Protein AF-A0A2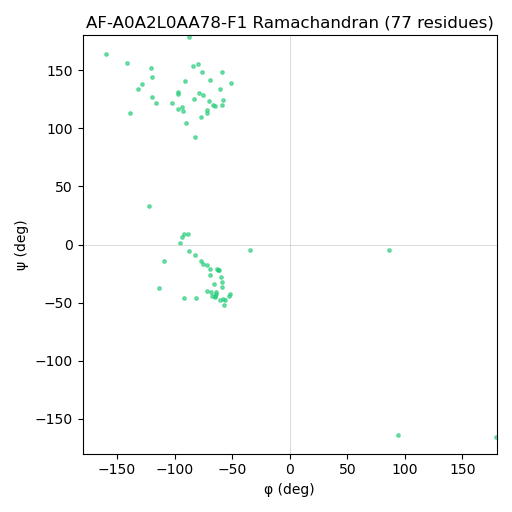L0AA78-F1 (afdb_monomer)

Foldseek 3Di:
DDDDDQQFWKWKWFFDPVDPPPDGDTDTDDIGGNLVVLLVLVPDDPVRQQRMWMQTPPPGIDHSVRSVVQCPDPPRPND

Nearest PDB structures (foldseek):
  1yi5-assembly1_G  TM=3.759E-01  e=3.252E+00  Naja siamensis
  4gwm-assembly1_B  TM=4.599E-01  e=6.636E+00  Homo sapiens

Mean predicted aligned error: 5.41 Å

Secondary structure (DSSP, 8-state):
-----TT-EEEEEEEETTS-TT--EEEEEEEEEHHHHHHHHHHS-HHHHTTEEEEETTTEEE-HHHHHHHHTSTT-TT-

Sequence (79 aa):
METINWNAVSQLHERDDAGSDMFVEFKTLMNGTLGELIAYVMTLPTDQKARLVIDASGVGSLNIHDITNLAKRPDFPNA

Structure (mmCIF, N/CA/C/O backbone):
data_AF-A0A2L0AA78-F1
#
_entry.id   AF-A0A2L0AA78-F1
#
loop_
_atom_site.group_PDB
_atom_site.id
_atom_site.type_symbol
_atom_site.label_atom_id
_atom_site.label_alt_id
_atom_site.label_comp_id
_atom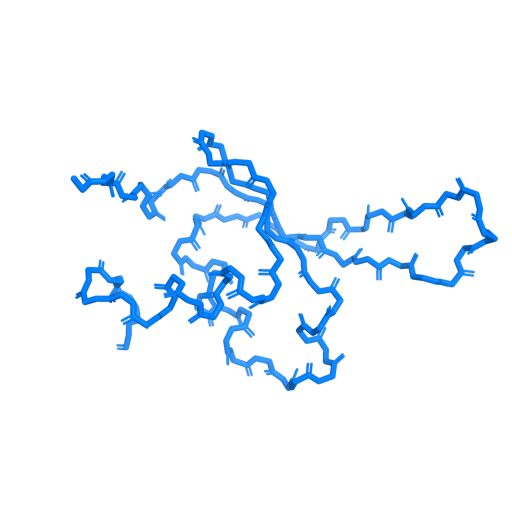_site.label_asym_id
_atom_site.label_entity_id
_atom_site.label_seq_id
_atom_site.pdbx_PDB_ins_code
_atom_site.Cartn_x
_atom_site.Cartn_y
_atom_site.Cartn_z
_atom_site.occupancy
_atom_site.B_iso_or_equiv
_atom_site.auth_seq_id
_atom_site.auth_comp_id
_atom_site.auth_asym_id
_atom_site.auth_atom_id
_atom_site.pdbx_PDB_model_num
ATOM 1 N N . MET A 1 1 ? -3.435 -6.963 19.726 1.00 48.47 1 MET A N 1
ATOM 2 C CA . MET A 1 1 ? -3.605 -6.810 18.269 1.00 48.47 1 MET A CA 1
ATOM 3 C C . MET A 1 1 ? -3.122 -5.416 17.942 1.00 48.47 1 MET A C 1
ATOM 5 O O . MET A 1 1 ? -3.659 -4.481 18.519 1.00 48.47 1 MET A O 1
ATOM 9 N N . GLU A 1 2 ? -2.062 -5.276 17.151 1.00 65.62 2 GLU A N 1
ATOM 10 C CA . GLU A 1 2 ? -1.605 -3.953 16.717 1.00 65.62 2 GLU A CA 1
ATOM 11 C C . GLU A 1 2 ? -2.662 -3.334 15.799 1.00 65.62 2 GLU A C 1
ATOM 13 O O . GLU A 1 2 ? -3.051 -3.921 14.779 1.00 65.62 2 GLU A O 1
ATOM 18 N N . THR A 1 3 ? -3.175 -2.177 16.212 1.00 81.50 3 THR A N 1
ATOM 19 C CA . THR A 1 3 ? -4.089 -1.367 15.413 1.00 81.50 3 THR A CA 1
ATOM 20 C C . THR A 1 3 ? -3.285 -0.747 14.280 1.00 81.50 3 THR A C 1
ATOM 22 O O . THR A 1 3 ? -2.404 0.075 14.526 1.00 81.50 3 THR A O 1
ATOM 25 N N . ILE A 1 4 ? -3.572 -1.146 13.042 1.00 89.38 4 ILE A N 1
ATOM 26 C CA . ILE A 1 4 ? -2.937 -0.552 11.866 1.00 89.38 4 ILE A CA 1
ATOM 27 C C . ILE A 1 4 ? -3.553 0.825 11.634 1.00 89.38 4 ILE A C 1
ATOM 29 O O . ILE A 1 4 ? -4.773 0.971 11.561 1.00 89.38 4 ILE A O 1
ATOM 33 N N . ASN A 1 5 ? -2.708 1.846 11.503 1.00 93.62 5 ASN A N 1
ATOM 34 C CA . ASN A 1 5 ? -3.157 3.161 11.072 1.00 93.62 5 ASN A CA 1
ATOM 35 C C . ASN A 1 5 ? -3.263 3.191 9.542 1.00 93.62 5 ASN A C 1
ATOM 37 O O . ASN A 1 5 ? -2.296 3.502 8.850 1.00 93.62 5 ASN A O 1
ATOM 41 N N . TRP A 1 6 ? -4.448 2.900 9.007 1.00 94.75 6 TRP A N 1
ATOM 42 C CA . TRP A 1 6 ? -4.701 2.941 7.561 1.00 94.75 6 TRP A CA 1
ATOM 43 C C . TRP A 1 6 ? -4.512 4.327 6.938 1.00 94.75 6 TRP A C 1
ATOM 45 O O . TRP A 1 6 ? -4.247 4.418 5.745 1.00 94.75 6 TRP A O 1
ATOM 55 N N . ASN A 1 7 ? -4.589 5.388 7.745 1.00 95.50 7 ASN A N 1
ATOM 56 C CA . ASN A 1 7 ? -4.381 6.771 7.321 1.00 95.50 7 ASN A CA 1
ATOM 57 C C . ASN A 1 7 ? -2.921 7.230 7.482 1.00 95.50 7 ASN A C 1
ATOM 59 O O . ASN A 1 7 ? -2.636 8.421 7.365 1.00 95.50 7 ASN A O 1
ATOM 63 N N . ALA A 1 8 ? -1.989 6.320 7.790 1.00 95.38 8 ALA A N 1
ATOM 64 C CA . ALA A 1 8 ? -0.576 6.657 7.908 1.00 95.38 8 ALA A CA 1
ATOM 65 C C . ALA A 1 8 ? -0.032 7.200 6.582 1.00 95.38 8 ALA A C 1
ATOM 67 O O . ALA A 1 8 ? -0.250 6.604 5.523 1.00 95.38 8 ALA A O 1
ATOM 68 N N . VAL A 1 9 ? 0.709 8.310 6.658 1.00 96.44 9 VAL A N 1
ATOM 69 C CA . VAL A 1 9 ? 1.438 8.869 5.513 1.00 96.44 9 VAL A CA 1
ATOM 70 C C . VAL A 1 9 ? 2.394 7.807 4.990 1.00 96.44 9 VAL A C 1
ATOM 72 O O . VAL A 1 9 ? 3.195 7.263 5.752 1.00 96.44 9 VAL A O 1
ATOM 75 N N . SER A 1 10 ? 2.263 7.501 3.705 1.00 97.00 10 SER A N 1
ATOM 76 C CA . SER A 1 10 ? 2.960 6.398 3.062 1.00 97.00 10 SER A CA 1
ATOM 77 C C . SER A 1 10 ? 3.418 6.771 1.653 1.00 97.00 10 SER A C 1
ATOM 79 O O . SER A 1 10 ? 2.853 7.657 1.001 1.00 97.00 10 SER A O 1
ATOM 81 N N . GLN A 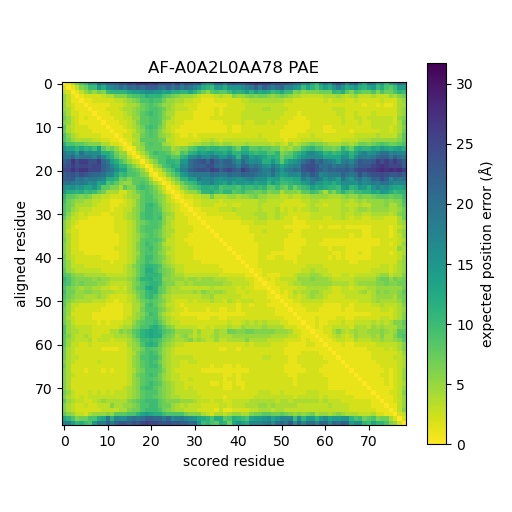1 11 ? 4.439 6.072 1.172 1.00 97.12 11 GLN A N 1
ATOM 82 C CA . GLN A 1 11 ? 5.012 6.234 -0.159 1.00 97.12 11 GLN A CA 1
ATOM 83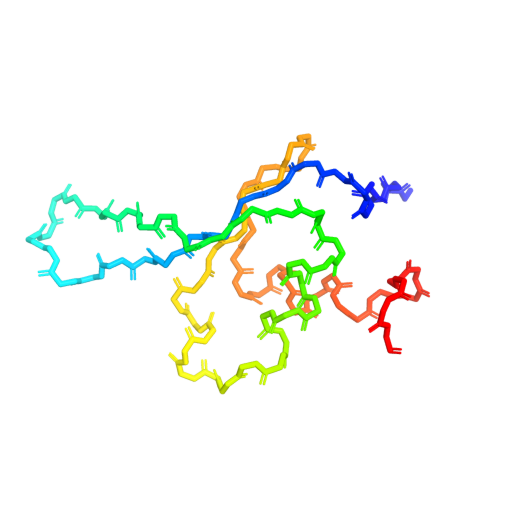 C C . GLN A 1 11 ? 5.088 4.874 -0.851 1.00 97.12 11 GLN A C 1
ATOM 85 O O . GLN A 1 11 ? 5.433 3.871 -0.234 1.00 97.12 11 GLN A O 1
ATOM 90 N N . LEU A 1 12 ? 4.745 4.831 -2.136 1.00 96.19 12 LEU A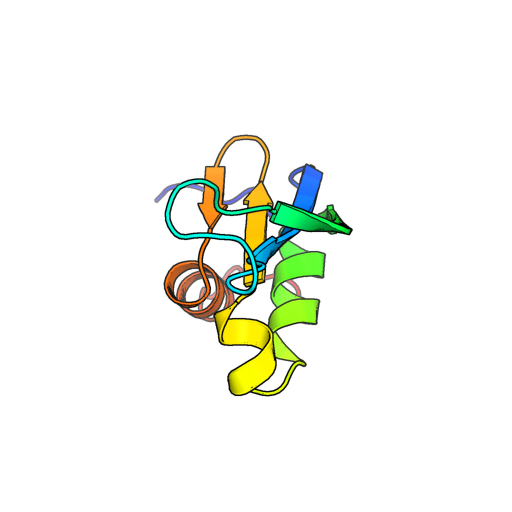 N 1
ATOM 91 C CA . LEU A 1 12 ? 4.899 3.652 -2.977 1.00 96.19 12 LEU A CA 1
ATOM 92 C C . LEU A 1 12 ? 6.196 3.774 -3.765 1.00 96.19 12 LEU A C 1
ATOM 94 O O . LEU A 1 12 ? 6.407 4.765 -4.469 1.00 96.19 12 LEU A O 1
ATOM 98 N N . HIS A 1 13 ? 7.010 2.733 -3.711 1.00 94.31 13 HIS A N 1
ATOM 99 C CA . HIS A 1 13 ? 8.244 2.615 -4.461 1.00 94.31 13 HIS A CA 1
ATOM 100 C C . HIS A 1 13 ? 8.191 1.399 -5.384 1.00 94.31 13 HIS A C 1
ATOM 102 O O . HIS A 1 13 ? 7.651 0.355 -5.019 1.00 94.31 13 HIS A O 1
ATOM 108 N N . GLU A 1 14 ? 8.786 1.521 -6.565 1.00 90.50 14 GLU A N 1
ATOM 109 C CA . GLU A 1 14 ? 9.169 0.373 -7.384 1.00 90.50 14 GLU A CA 1
ATOM 110 C C . GLU A 1 14 ? 10.643 0.070 -7.138 1.00 90.50 14 GLU A C 1
ATOM 112 O O . GLU A 1 14 ? 11.486 0.970 -7.167 1.00 90.50 14 GLU A O 1
ATOM 117 N N . ARG A 1 15 ? 10.935 -1.204 -6.880 1.00 83.69 15 ARG A N 1
ATOM 118 C CA . ARG A 1 15 ? 12.290 -1.735 -6.920 1.00 83.69 15 ARG A CA 1
ATOM 119 C C . ARG A 1 15 ? 12.730 -1.817 -8.369 1.00 83.69 15 ARG A C 1
ATOM 121 O O . ARG A 1 15 ? 12.153 -2.584 -9.142 1.00 83.69 15 ARG A O 1
ATOM 128 N N . ASP A 1 16 ? 13.748 -1.043 -8.708 1.00 71.38 16 ASP A N 1
ATOM 129 C CA . ASP A 1 16 ? 14.430 -1.182 -9.979 1.00 71.38 16 ASP A CA 1
ATOM 130 C C . ASP A 1 16 ? 15.585 -2.177 -9.818 1.00 71.38 16 ASP A C 1
ATOM 132 O O . ASP A 1 16 ? 16.611 -1.877 -9.207 1.00 71.38 16 ASP A O 1
ATOM 136 N N . ASP A 1 17 ? 15.392 -3.389 -10.339 1.00 65.19 17 ASP A N 1
ATOM 137 C CA . ASP A 1 17 ? 16.431 -4.421 -10.378 1.00 65.19 17 ASP A CA 1
ATOM 138 C C . ASP A 1 17 ? 17.296 -4.306 -11.666 1.00 65.19 17 ASP A C 1
ATOM 140 O O . ASP A 1 17 ? 18.085 -5.203 -11.956 1.00 65.19 17 ASP A O 1
ATOM 144 N N . ALA A 1 18 ? 17.160 -3.236 -12.471 1.00 59.81 18 ALA A N 1
ATOM 145 C CA . ALA A 1 18 ? 17.984 -3.005 -13.668 1.00 59.81 18 ALA A CA 1
ATOM 146 C C . ALA A 1 18 ? 19.357 -2.360 -13.370 1.00 59.81 18 ALA A C 1
ATOM 148 O O . ALA A 1 18 ? 20.202 -2.266 -14.266 1.00 59.81 18 ALA A O 1
ATOM 149 N N . GLY A 1 19 ? 19.591 -1.915 -12.130 1.00 54.94 19 GLY A N 1
ATOM 150 C CA . GLY A 1 19 ? 20.873 -1.384 -11.663 1.00 54.94 19 GLY A CA 1
ATOM 151 C C . GLY A 1 19 ? 21.906 -2.483 -11.389 1.00 54.94 19 GLY A C 1
ATOM 152 O O . GLY A 1 19 ? 21.563 -3.591 -10.990 1.00 54.94 19 GLY A O 1
ATOM 153 N N . SER A 1 20 ? 23.194 -2.183 -11.596 1.00 55.72 20 SER A N 1
ATOM 154 C CA . SER A 1 20 ? 24.304 -3.093 -11.266 1.00 55.72 20 SER A CA 1
ATOM 155 C C . SER A 1 20 ? 24.201 -3.599 -9.820 1.00 55.72 20 SER A C 1
ATOM 157 O O . SER A 1 20 ? 23.944 -2.769 -8.949 1.00 55.72 20 SER A O 1
ATOM 159 N N . ASP A 1 21 ? 24.484 -4.895 -9.599 1.00 55.31 21 ASP A N 1
ATOM 160 C CA . ASP A 1 21 ? 24.379 -5.760 -8.389 1.00 55.31 21 ASP A CA 1
ATOM 161 C C . ASP A 1 21 ? 24.643 -5.162 -6.982 1.00 55.31 21 ASP A C 1
ATOM 163 O O . ASP A 1 21 ? 24.498 -5.851 -5.973 1.00 55.31 21 ASP A O 1
ATOM 167 N N . MET A 1 22 ? 25.053 -3.903 -6.870 1.00 60.12 22 MET A N 1
ATOM 168 C CA . MET A 1 22 ? 25.476 -3.249 -5.638 1.00 60.12 22 MET A CA 1
ATOM 169 C C . MET A 1 22 ? 24.491 -2.184 -5.110 1.00 60.12 22 MET A C 1
ATOM 171 O O . MET A 1 22 ? 24.603 -1.820 -3.941 1.00 60.12 22 MET A O 1
ATOM 175 N N . PHE A 1 23 ? 23.513 -1.714 -5.903 1.00 53.88 23 PHE A N 1
ATOM 176 C CA . PHE A 1 23 ? 22.530 -0.707 -5.462 1.00 53.88 23 PHE A CA 1
ATOM 177 C C . PHE A 1 23 ? 21.116 -1.026 -5.962 1.00 53.88 23 PHE A C 1
ATOM 179 O O . PHE A 1 23 ? 20.842 -0.949 -7.155 1.00 53.88 23 PHE A O 1
ATOM 186 N N . VAL A 1 24 ? 20.205 -1.352 -5.039 1.00 60.28 24 VAL A N 1
ATOM 187 C CA . VAL A 1 24 ? 18.764 -1.367 -5.330 1.00 60.28 24 VAL A CA 1
ATOM 188 C C . VAL A 1 24 ? 18.297 0.083 -5.345 1.00 60.28 24 VAL A C 1
ATOM 190 O O . VAL A 1 24 ? 18.265 0.732 -4.296 1.00 60.28 24 VAL A O 1
ATOM 193 N N . GLU A 1 25 ? 17.959 0.604 -6.521 1.00 67.19 25 GLU A N 1
ATOM 194 C CA . GLU A 1 25 ? 17.338 1.920 -6.629 1.00 67.19 25 GLU A CA 1
ATOM 195 C C . GLU A 1 25 ? 15.829 1.786 -6.397 1.00 67.19 25 GLU A C 1
ATOM 197 O O . GLU A 1 25 ? 15.134 0.996 -7.038 1.00 67.19 25 GLU A O 1
ATOM 202 N N . PHE A 1 26 ? 15.313 2.558 -5.439 1.00 75.75 26 PHE A N 1
ATOM 203 C CA . PHE A 1 26 ? 13.879 2.690 -5.217 1.00 75.75 26 PHE A CA 1
ATOM 204 C C . PHE A 1 26 ? 13.385 3.940 -5.923 1.00 75.75 26 PHE A C 1
ATOM 206 O O . PHE A 1 26 ? 13.743 5.063 -5.560 1.00 75.75 26 PHE A O 1
ATOM 213 N N . LYS A 1 27 ? 12.507 3.755 -6.905 1.00 85.56 27 LYS A N 1
ATOM 214 C CA . LYS A 1 27 ? 11.818 4.868 -7.546 1.00 85.56 27 LYS A CA 1
ATOM 215 C C . LYS A 1 27 ? 10.495 5.115 -6.841 1.00 85.56 27 LYS A C 1
ATOM 217 O O . LYS A 1 27 ? 9.595 4.284 -6.913 1.00 85.56 27 LYS A O 1
ATOM 222 N N . THR A 1 28 ? 10.346 6.273 -6.200 1.00 90.38 28 THR A N 1
ATOM 223 C CA . THR A 1 28 ? 9.048 6.700 -5.660 1.00 90.38 28 THR A CA 1
ATOM 224 C C . THR A 1 28 ? 8.064 6.934 -6.804 1.00 90.38 28 THR A C 1
ATOM 226 O O . THR A 1 28 ? 8.298 7.776 -7.672 1.00 90.38 28 THR A O 1
ATOM 229 N N . LEU A 1 29 ? 6.964 6.185 -6.803 1.00 92.25 29 LEU A N 1
ATOM 230 C CA . LEU A 1 29 ? 5.901 6.271 -7.799 1.00 92.25 29 LEU A CA 1
ATOM 231 C C . LEU A 1 29 ? 4.800 7.244 -7.372 1.00 92.25 29 LEU A C 1
ATOM 233 O O . LEU A 1 29 ? 4.348 8.056 -8.175 1.00 92.25 29 LEU A O 1
ATOM 237 N N . MET A 1 30 ? 4.356 7.158 -6.116 1.00 93.94 30 MET A N 1
ATOM 238 C CA . MET A 1 30 ? 3.264 7.977 -5.585 1.00 93.94 30 MET A CA 1
ATOM 239 C C . MET A 1 30 ? 3.289 8.042 -4.055 1.00 93.94 30 MET A C 1
ATOM 241 O O . MET A 1 30 ? 3.920 7.216 -3.401 1.00 93.94 30 MET A O 1
ATOM 245 N N . ASN A 1 31 ? 2.565 9.009 -3.494 1.00 95.56 31 ASN A N 1
ATOM 246 C CA . ASN A 1 31 ? 2.359 9.173 -2.054 1.00 95.56 31 ASN A CA 1
ATOM 247 C C . ASN A 1 31 ? 0.861 9.093 -1.745 1.00 95.56 31 ASN A C 1
ATOM 249 O O . ASN A 1 31 ? 0.044 9.466 -2.587 1.00 95.56 31 ASN A O 1
ATOM 253 N N . GLY A 1 32 ? 0.508 8.656 -0.541 1.00 95.56 32 GLY A N 1
ATOM 254 C CA . GLY A 1 32 ? -0.881 8.563 -0.100 1.00 95.56 32 GLY A CA 1
ATOM 255 C C . GLY A 1 32 ? -0.992 8.009 1.313 1.00 95.56 32 GLY A C 1
ATOM 256 O O . GLY A 1 32 ? -0.002 7.931 2.044 1.00 95.56 32 GLY A O 1
ATOM 257 N N . THR A 1 33 ? -2.196 7.615 1.705 1.00 96.81 33 THR A N 1
ATOM 258 C CA . THR A 1 33 ? -2.389 6.831 2.926 1.00 96.81 33 THR A CA 1
ATOM 259 C C . THR A 1 33 ? -2.056 5.358 2.694 1.00 96.81 33 THR A C 1
ATOM 261 O O . THR A 1 33 ? -2.159 4.849 1.576 1.00 96.81 33 THR A O 1
ATOM 264 N N . LEU A 1 34 ? -1.694 4.640 3.759 1.00 96.19 34 LEU A N 1
ATOM 265 C CA . LEU A 1 34 ? -1.436 3.200 3.696 1.00 96.19 34 LEU A CA 1
ATOM 266 C C . LEU A 1 34 ? -2.606 2.433 3.051 1.00 96.19 34 LEU A C 1
ATOM 268 O O . LEU A 1 34 ? -2.391 1.577 2.194 1.00 96.19 34 LEU A O 1
ATOM 272 N N . GLY A 1 35 ? -3.845 2.760 3.426 1.00 96.06 35 GLY A N 1
ATOM 273 C CA . GLY A 1 35 ? -5.046 2.1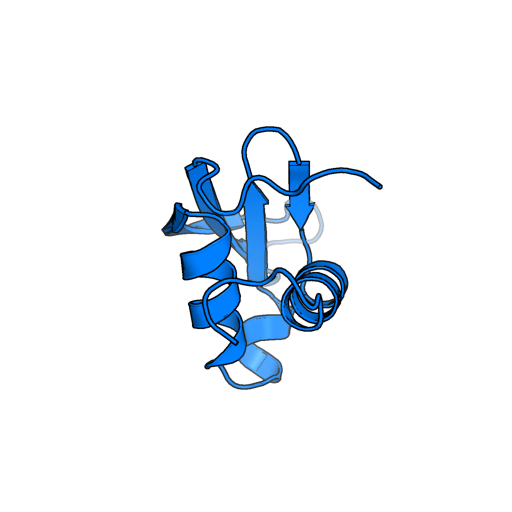22 2.887 1.00 96.06 35 GLY A CA 1
ATOM 274 C C . GLY A 1 35 ? -5.253 2.370 1.390 1.00 96.06 35 GLY A C 1
ATOM 275 O O . GLY A 1 35 ? -5.581 1.437 0.656 1.00 96.06 35 GLY A O 1
ATOM 276 N N . GLU A 1 36 ? -5.031 3.600 0.921 1.00 96.19 36 GLU A N 1
ATOM 277 C CA . GLU A 1 36 ? -5.124 3.948 -0.506 1.00 96.19 36 GLU A CA 1
ATOM 278 C C . GLU A 1 36 ? -4.051 3.234 -1.331 1.00 96.19 36 GLU A C 1
ATOM 280 O O . GLU A 1 36 ? -4.353 2.678 -2.387 1.00 96.19 36 GLU A O 1
ATOM 285 N N . LEU A 1 37 ? -2.808 3.208 -0.841 1.00 96.56 37 LEU A N 1
ATOM 286 C CA . LEU A 1 37 ? -1.703 2.576 -1.558 1.00 96.56 37 LEU A CA 1
ATOM 287 C C . LEU A 1 37 ? -1.863 1.055 -1.626 1.00 96.56 37 LEU A C 1
ATOM 289 O O . LEU A 1 37 ? -1.642 0.475 -2.687 1.00 96.56 37 LEU A O 1
ATOM 293 N N . ILE A 1 38 ? -2.302 0.400 -0.545 1.00 95.94 38 ILE A N 1
ATOM 294 C CA . ILE A 1 38 ? -2.610 -1.038 -0.570 1.00 95.94 38 ILE A CA 1
ATOM 295 C C . ILE A 1 38 ? -3.720 -1.323 -1.586 1.00 95.94 38 ILE A C 1
ATOM 297 O O . ILE A 1 38 ? -3.561 -2.218 -2.416 1.00 95.94 38 ILE A O 1
ATOM 301 N N . ALA A 1 39 ? -4.815 -0.554 -1.561 1.00 95.75 39 ALA A N 1
ATOM 302 C CA . ALA A 1 39 ? -5.918 -0.734 -2.503 1.00 95.75 39 ALA A CA 1
ATOM 303 C C . ALA A 1 39 ? -5.435 -0.589 -3.954 1.00 95.75 39 ALA A C 1
ATOM 305 O O . ALA A 1 39 ? -5.701 -1.461 -4.780 1.00 95.75 39 ALA A O 1
ATOM 306 N N . TYR A 1 40 ? -4.647 0.450 -4.239 1.00 94.94 40 TYR A N 1
ATOM 307 C CA . TYR A 1 40 ? -4.040 0.670 -5.549 1.00 94.94 40 TYR A CA 1
ATOM 308 C C . TYR A 1 40 ? -3.173 -0.515 -5.994 1.00 94.94 40 TYR A C 1
ATOM 310 O O . TYR A 1 40 ? -3.401 -1.065 -7.072 1.00 94.94 40 TYR A O 1
ATOM 318 N N . VAL A 1 41 ? -2.233 -0.970 -5.157 1.00 94.62 41 VAL A N 1
ATOM 319 C CA . VAL A 1 41 ? -1.341 -2.100 -5.477 1.00 94.62 41 VAL A CA 1
ATOM 320 C C . VAL A 1 41 ? -2.135 -3.375 -5.772 1.00 94.62 41 VAL A C 1
ATOM 322 O O . VAL A 1 41 ? -1.775 -4.144 -6.666 1.00 94.62 41 VAL A O 1
ATOM 325 N N . MET A 1 42 ? -3.243 -3.598 -5.064 1.00 94.62 42 MET A N 1
ATOM 326 C CA . MET A 1 42 ? -4.096 -4.767 -5.276 1.00 94.62 42 MET A CA 1
ATOM 327 C C . MET A 1 42 ? -4.850 -4.744 -6.612 1.00 94.62 42 MET A C 1
ATOM 329 O O . MET A 1 42 ? -5.201 -5.819 -7.102 1.00 94.62 42 MET A O 1
ATOM 333 N N . THR A 1 43 ? -5.025 -3.575 -7.241 1.00 93.94 43 THR A N 1
ATOM 334 C CA . THR A 1 43 ? -5.598 -3.459 -8.598 1.00 93.94 43 THR A CA 1
ATOM 335 C C . THR A 1 43 ? -4.622 -3.829 -9.719 1.00 93.94 43 THR A C 1
ATOM 337 O O . THR A 1 43 ? -5.044 -4.046 -10.855 1.00 93.94 43 THR A O 1
ATOM 340 N N . LEU A 1 44 ? -3.322 -3.921 -9.422 1.00 92.81 44 LEU A N 1
ATOM 341 C CA . LEU A 1 44 ? -2.289 -4.165 -10.425 1.00 92.81 44 LEU A CA 1
ATOM 342 C C . LEU A 1 44 ? -2.112 -5.663 -10.746 1.00 92.81 44 LEU A C 1
ATOM 344 O O . LEU A 1 44 ? -2.330 -6.527 -9.882 1.00 92.81 44 LEU A O 1
ATOM 348 N N . PRO A 1 45 ? -1.640 -5.997 -11.965 1.00 91.31 45 PRO A N 1
ATOM 349 C CA . PRO A 1 45 ? -1.226 -7.354 -12.314 1.00 91.31 45 PRO A CA 1
ATOM 350 C C . PRO A 1 45 ? -0.108 -7.872 -11.401 1.00 91.31 45 PRO A C 1
ATOM 352 O O . PRO A 1 45 ? 0.754 -7.107 -10.964 1.00 91.31 45 PRO A O 1
ATOM 355 N N . THR A 1 46 ? -0.081 -9.188 -11.164 1.00 86.88 46 THR A N 1
ATOM 356 C CA . THR A 1 46 ? 0.890 -9.857 -10.275 1.00 86.88 46 THR A CA 1
ATOM 357 C C . THR A 1 46 ? 2.342 -9.500 -10.586 1.00 86.88 46 THR A C 1
ATOM 359 O O . THR A 1 46 ? 3.095 -9.181 -9.669 1.00 86.88 46 THR A O 1
ATOM 362 N N . ASP A 1 47 ? 2.707 -9.458 -11.866 1.00 84.62 47 ASP A N 1
ATOM 363 C CA . ASP A 1 47 ? 4.085 -9.198 -12.298 1.00 84.62 47 ASP A CA 1
ATOM 364 C C . ASP A 1 47 ? 4.537 -7.755 -12.034 1.00 84.62 47 ASP A C 1
ATOM 366 O O . ASP A 1 47 ? 5.728 -7.493 -11.866 1.00 84.62 47 ASP A O 1
ATOM 370 N N . GLN A 1 48 ? 3.595 -6.806 -11.987 1.00 86.00 48 GLN A N 1
ATOM 371 C CA . GLN A 1 48 ? 3.891 -5.405 -11.682 1.00 86.00 48 GLN A CA 1
ATOM 372 C C . GLN A 1 48 ? 4.006 -5.197 -10.176 1.00 86.00 48 GLN A C 1
ATOM 374 O O . GLN A 1 48 ? 4.969 -4.600 -9.703 1.00 86.00 48 GLN A O 1
ATOM 379 N N . LYS A 1 49 ? 3.065 -5.747 -9.400 1.00 90.00 49 LYS A N 1
ATOM 380 C CA . LYS A 1 49 ? 3.071 -5.573 -7.943 1.00 90.00 49 LYS A CA 1
ATOM 381 C C . LYS A 1 49 ? 4.179 -6.340 -7.220 1.00 90.00 49 LYS A C 1
ATOM 383 O O . LYS A 1 49 ? 4.516 -5.975 -6.101 1.00 90.00 49 LYS A O 1
ATOM 388 N N . ALA A 1 50 ? 4.792 -7.345 -7.852 1.00 88.50 50 ALA A N 1
ATOM 389 C CA . ALA A 1 50 ? 5.921 -8.089 -7.285 1.00 88.50 50 ALA A CA 1
ATOM 390 C C . ALA A 1 50 ? 7.144 -7.210 -6.959 1.00 88.50 50 ALA A C 1
ATOM 392 O O . ALA A 1 50 ? 7.895 -7.534 -6.040 1.00 88.50 50 ALA A O 1
ATOM 393 N N . ARG A 1 51 ? 7.329 -6.095 -7.679 1.00 89.38 51 ARG A N 1
ATOM 394 C CA . ARG A 1 51 ? 8.436 -5.146 -7.468 1.00 89.38 51 ARG A CA 1
ATOM 395 C C . ARG A 1 51 ? 8.065 -3.959 -6.580 1.00 89.38 51 ARG A C 1
ATOM 397 O O . ARG A 1 51 ? 8.896 -3.084 -6.357 1.00 89.38 51 ARG A O 1
ATOM 404 N N . LEU A 1 52 ? 6.833 -3.902 -6.083 1.00 93.19 52 LEU A N 1
ATOM 405 C CA . LEU A 1 52 ? 6.349 -2.755 -5.327 1.00 93.19 52 LEU A CA 1
ATOM 406 C C . LEU A 1 52 ? 6.601 -2.908 -3.829 1.00 93.19 52 LEU A C 1
ATOM 408 O O . LEU A 1 52 ? 6.436 -3.984 -3.250 1.00 93.19 52 LEU A O 1
ATOM 412 N N . VAL A 1 53 ? 6.9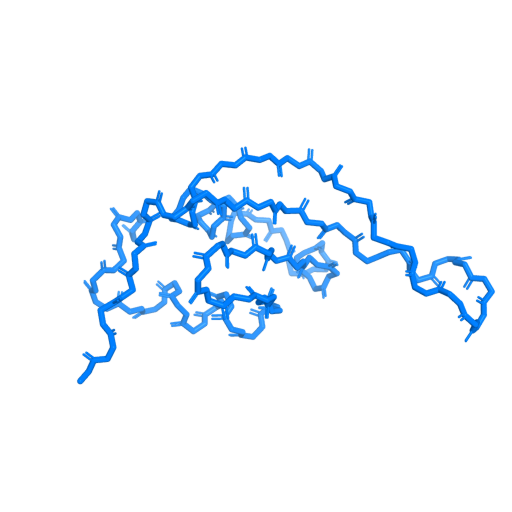72 -1.792 -3.211 1.00 95.00 53 VAL A N 1
ATOM 413 C CA . VAL A 1 53 ? 7.181 -1.653 -1.770 1.00 95.00 53 VAL A CA 1
ATOM 414 C C . VAL A 1 53 ? 6.451 -0.406 -1.295 1.00 95.00 53 VAL A C 1
ATOM 416 O O . VAL A 1 53 ? 6.562 0.646 -1.919 1.00 95.00 53 VAL A O 1
ATOM 419 N N . ILE A 1 54 ? 5.708 -0.508 -0.195 1.00 96.06 54 ILE A N 1
ATOM 420 C CA . ILE A 1 54 ? 5.110 0.652 0.473 1.00 96.06 54 ILE A CA 1
ATOM 421 C C . ILE A 1 54 ? 5.953 0.979 1.699 1.00 96.06 54 ILE A C 1
ATOM 423 O O . ILE A 1 54 ? 6.094 0.128 2.569 1.00 96.06 54 ILE A O 1
ATOM 427 N N . ASP A 1 55 ? 6.487 2.191 1.798 1.00 95.56 55 ASP A N 1
ATOM 428 C CA . ASP A 1 55 ? 7.047 2.699 3.049 1.00 95.56 55 ASP A CA 1
ATOM 429 C C . ASP A 1 55 ? 5.970 3.482 3.799 1.00 95.56 55 ASP A C 1
ATOM 431 O O . ASP A 1 55 ? 5.427 4.456 3.274 1.00 95.56 55 ASP A O 1
ATOM 435 N N . ALA A 1 56 ? 5.609 3.024 4.995 1.00 95.06 56 ALA A N 1
ATOM 436 C CA . ALA A 1 56 ? 4.523 3.590 5.782 1.00 95.06 56 ALA A CA 1
ATOM 437 C C . ALA A 1 56 ? 5.026 4.105 7.130 1.00 95.06 56 ALA A C 1
ATOM 439 O O . ALA A 1 56 ? 5.623 3.372 7.926 1.00 95.06 56 ALA A O 1
ATOM 440 N N . SER A 1 57 ? 4.720 5.367 7.432 1.00 92.75 57 SER A N 1
ATOM 441 C CA . SER A 1 57 ? 5.133 6.005 8.681 1.00 92.75 57 SER A CA 1
ATOM 442 C C . SER A 1 57 ? 4.603 5.241 9.900 1.00 92.75 57 SER A C 1
ATOM 444 O O . SER A 1 57 ? 3.394 5.129 10.103 1.00 92.75 57 SER A O 1
ATOM 446 N N . GLY A 1 58 ? 5.516 4.763 10.748 1.00 87.69 58 GLY A N 1
ATOM 447 C CA . GLY A 1 58 ? 5.199 4.013 11.969 1.00 87.69 58 GLY A CA 1
ATOM 448 C C . GLY A 1 58 ? 5.019 2.502 11.779 1.00 87.69 58 GLY A C 1
ATOM 449 O O . GLY A 1 58 ? 4.872 1.804 12.775 1.00 87.69 58 GLY A O 1
ATOM 450 N N . VAL A 1 59 ? 5.069 1.999 10.541 1.00 88.81 59 VAL A N 1
ATOM 451 C CA . VAL A 1 59 ? 5.062 0.557 10.224 1.00 88.81 59 VAL A CA 1
ATOM 452 C C . VAL A 1 59 ? 6.397 0.125 9.609 1.00 88.81 59 VAL A C 1
ATOM 454 O O . VAL A 1 59 ? 6.902 -0.947 9.931 1.00 88.81 59 VAL A O 1
ATOM 457 N N . GLY A 1 60 ? 6.995 0.979 8.775 1.00 91.69 60 GLY A N 1
ATOM 458 C CA . GLY A 1 60 ? 8.188 0.681 7.987 1.00 91.69 60 GLY A CA 1
ATOM 459 C C . GLY A 1 60 ? 7.843 0.192 6.580 1.00 91.69 60 GLY A C 1
ATOM 460 O O . GLY A 1 60 ? 6.718 0.363 6.102 1.00 91.69 60 GLY A O 1
ATOM 461 N N . SER A 1 61 ? 8.823 -0.420 5.914 1.00 93.56 61 SER A N 1
ATOM 462 C CA . SER A 1 61 ? 8.680 -0.902 4.539 1.00 93.56 61 SER A CA 1
ATOM 463 C C . SER A 1 61 ? 7.925 -2.232 4.461 1.00 93.56 61 SER A C 1
ATOM 465 O O . SER A 1 61 ? 8.270 -3.201 5.134 1.00 93.56 61 SER A O 1
ATOM 467 N N . LEU A 1 62 ? 6.929 -2.284 3.582 1.00 94.62 62 LEU A N 1
ATOM 468 C CA . LEU A 1 62 ? 6.024 -3.404 3.345 1.00 94.62 62 LEU A CA 1
ATOM 469 C C . LEU A 1 62 ? 6.223 -3.932 1.926 1.00 94.62 62 LEU A C 1
ATOM 471 O O . LEU A 1 62 ? 6.054 -3.195 0.952 1.00 94.62 62 LEU A O 1
ATOM 475 N N . ASN A 1 63 ? 6.557 -5.213 1.799 1.00 93.56 63 ASN A N 1
ATOM 476 C CA . ASN A 1 63 ? 6.671 -5.873 0.498 1.00 93.56 63 ASN A CA 1
ATOM 477 C C . ASN A 1 63 ? 5.311 -6.430 0.034 1.00 93.56 63 ASN A C 1
ATOM 479 O O . ASN A 1 63 ? 4.310 -6.376 0.748 1.00 93.56 63 ASN A O 1
ATOM 483 N N . ILE A 1 64 ? 5.272 -7.036 -1.154 1.00 93.94 64 ILE A N 1
ATOM 484 C CA . ILE A 1 64 ? 4.031 -7.579 -1.719 1.00 93.94 64 ILE A CA 1
ATOM 485 C C . ILE A 1 64 ? 3.346 -8.654 -0.855 1.00 93.94 64 ILE A C 1
ATOM 487 O O . ILE A 1 64 ? 2.114 -8.738 -0.839 1.00 93.94 64 ILE A O 1
ATOM 491 N N . HIS A 1 65 ? 4.108 -9.465 -0.119 1.00 93.31 65 HIS A N 1
ATOM 492 C CA . HIS A 1 65 ? 3.550 -10.456 0.799 1.00 93.31 65 HIS A CA 1
ATOM 493 C C . HIS A 1 65 ? 2.856 -9.763 1.980 1.00 93.31 65 HIS A C 1
ATOM 495 O O . HIS A 1 65 ? 1.715 -10.101 2.301 1.00 93.31 65 HIS A O 1
ATOM 501 N N . ASP A 1 66 ? 3.485 -8.739 2.558 1.00 95.25 66 ASP A N 1
ATOM 502 C C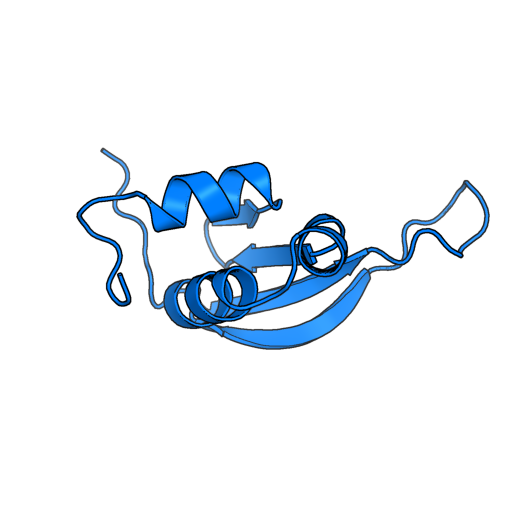A . ASP A 1 66 ? 2.911 -7.962 3.661 1.00 95.25 66 ASP A CA 1
ATOM 503 C C . ASP A 1 66 ? 1.663 -7.194 3.212 1.00 95.25 66 ASP A C 1
ATOM 505 O O . ASP A 1 66 ? 0.621 -7.270 3.861 1.00 95.25 66 ASP A O 1
ATOM 509 N N . ILE A 1 67 ? 1.728 -6.539 2.048 1.00 94.81 67 ILE A N 1
ATOM 510 C CA . ILE A 1 67 ? 0.605 -5.822 1.424 1.00 94.81 67 ILE A CA 1
ATOM 511 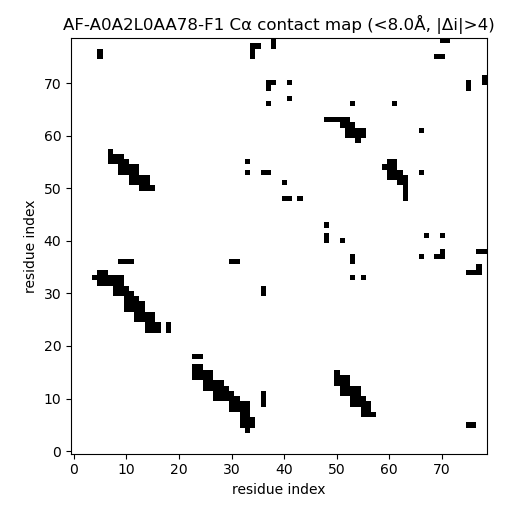C C . ILE A 1 67 ? -0.587 -6.761 1.218 1.00 94.81 67 ILE A C 1
ATOM 513 O O . ILE A 1 67 ? -1.712 -6.439 1.600 1.00 94.81 67 ILE A O 1
ATOM 517 N N . THR A 1 68 ? -0.346 -7.953 0.665 1.00 94.00 68 THR A N 1
ATOM 518 C CA . THR A 1 68 ? -1.406 -8.941 0.417 1.00 94.00 68 THR A CA 1
ATOM 519 C C . THR A 1 68 ? -2.018 -9.458 1.720 1.00 94.00 68 THR A C 1
ATOM 521 O O . THR A 1 68 ? -3.215 -9.741 1.770 1.00 94.00 68 THR A O 1
ATOM 524 N N . ASN A 1 69 ? -1.224 -9.589 2.785 1.00 94.44 69 ASN A N 1
ATOM 525 C CA . ASN A 1 69 ? -1.723 -9.995 4.098 1.00 94.44 69 ASN A CA 1
ATOM 526 C C . ASN A 1 69 ? -2.541 -8.884 4.766 1.00 94.44 69 ASN A C 1
ATOM 528 O O . ASN A 1 69 ? -3.593 -9.170 5.337 1.00 94.44 69 ASN A O 1
ATOM 532 N N . LEU A 1 70 ? -2.110 -7.625 4.654 1.00 93.94 70 LEU A N 1
ATOM 533 C CA . LEU A 1 70 ? -2.852 -6.469 5.158 1.00 93.94 70 LEU A CA 1
ATOM 534 C C . LEU A 1 70 ? -4.190 -6.286 4.432 1.00 93.94 70 LEU A C 1
ATOM 536 O O . LEU A 1 70 ? -5.199 -6.061 5.093 1.00 93.94 70 LEU A O 1
ATOM 540 N N . ALA A 1 71 ? -4.222 -6.474 3.110 1.00 94.31 71 ALA A N 1
ATOM 541 C CA . ALA A 1 71 ? -5.443 -6.387 2.306 1.00 94.31 71 ALA A CA 1
ATOM 542 C C . ALA A 1 71 ? -6.507 -7.439 2.680 1.00 94.31 71 ALA A C 1
ATOM 544 O O . ALA A 1 71 ? -7.685 -7.256 2.398 1.00 94.31 71 ALA A O 1
ATOM 545 N N . LYS A 1 72 ? -6.110 -8.549 3.317 1.00 93.50 72 LYS A N 1
ATOM 546 C CA . LYS A 1 72 ? -7.029 -9.600 3.793 1.00 93.50 72 LYS A CA 1
ATOM 547 C C . LYS A 1 72 ? -7.580 -9.333 5.191 1.00 93.50 72 LYS A C 1
ATOM 549 O O . LYS A 1 72 ? -8.382 -10.130 5.683 1.00 93.50 72 LYS A O 1
ATOM 554 N N . ARG A 1 73 ? -7.112 -8.289 5.881 1.00 92.56 73 ARG A N 1
ATOM 555 C CA . ARG A 1 73 ? -7.554 -8.031 7.249 1.00 92.56 73 ARG A CA 1
ATOM 556 C C . ARG A 1 73 ? -9.023 -7.582 7.268 1.00 92.56 73 ARG A C 1
ATOM 558 O O . ARG A 1 73 ? -9.413 -6.777 6.429 1.00 92.56 73 ARG A O 1
ATOM 565 N N . PRO A 1 74 ? -9.825 -8.024 8.256 1.00 90.44 74 PRO A N 1
ATOM 566 C CA . PRO A 1 74 ? -11.228 -7.615 8.374 1.00 90.44 74 PRO A CA 1
ATOM 567 C C . PRO A 1 74 ? -11.440 -6.114 8.610 1.00 90.44 74 PRO A C 1
ATOM 569 O O . PRO A 1 74 ? -12.534 -5.613 8.385 1.00 90.44 74 PRO A O 1
ATOM 572 N N . ASP A 1 75 ? -10.420 -5.412 9.112 1.00 91.12 75 ASP A N 1
ATOM 573 C CA . ASP A 1 75 ? -10.440 -3.975 9.393 1.00 91.12 75 ASP A CA 1
ATOM 574 C C . ASP A 1 75 ? -9.903 -3.121 8.231 1.00 91.12 75 ASP A C 1
ATOM 576 O O . ASP A 1 75 ? -9.747 -1.913 8.402 1.00 91.12 75 ASP A O 1
ATOM 580 N N . PHE A 1 76 ? -9.610 -3.717 7.067 1.00 91.69 76 PHE A N 1
ATOM 581 C CA . PHE A 1 76 ? -9.139 -2.992 5.886 1.00 91.69 76 PHE A CA 1
ATOM 582 C C . PHE A 1 76 ? -10.271 -2.129 5.282 1.00 91.69 76 PHE A C 1
ATOM 584 O O . PHE A 1 76 ? -11.327 -2.662 4.943 1.00 91.69 76 PHE A O 1
ATOM 591 N N . PRO A 1 77 ? -10.084 -0.803 5.129 1.00 86.00 77 PRO A N 1
ATOM 592 C CA . PRO A 1 77 ? -11.178 0.126 4.821 1.00 86.00 77 PRO A CA 1
ATOM 593 C C . PRO A 1 77 ? -11.685 0.087 3.372 1.00 86.00 77 PRO A C 1
ATOM 595 O O . PRO A 1 77 ? -12.767 0.603 3.113 1.00 86.00 77 PRO A O 1
ATOM 598 N N . ASN A 1 78 ? -10.924 -0.496 2.440 1.00 69.69 78 ASN A N 1
ATOM 599 C CA . ASN A 1 78 ? -11.214 -0.485 0.999 1.00 69.69 78 ASN A CA 1
ATOM 600 C C . ASN A 1 78 ? -11.325 -1.909 0.412 1.00 69.69 78 ASN A C 1
ATOM 602 O O . ASN A 1 78 ? -10.883 -2.138 -0.715 1.00 69.69 78 ASN A O 1
ATOM 606 N N . ALA A 1 79 ? -11.826 -2.865 1.206 1.00 57.03 79 ALA A N 1
ATOM 607 C CA . ALA A 1 79 ? -12.025 -4.264 0.804 1.00 57.03 79 ALA A CA 1
ATOM 608 C C . ALA A 1 79 ? -13.158 -4.445 -0.221 1.00 57.03 79 ALA A C 1
ATOM 610 O O . ALA A 1 79 ? -14.203 -3.770 -0.075 1.00 57.03 79 ALA A O 1
#

pLDDT: mean 86.8, std 13.12, range [48.47, 97.12]

Radius of gyration: 12.64 Å; Cα contacts (8 Å, |Δi|>4): 124; chains: 1; bounding box: 38×20×32 Å

Solvent-accessible surface area (backbone atoms only — not comparable to full-atom values): 4680 Å² total; per-residue (Å²): 133,88,82,77,63,47,76,24,60,22,37,35,25,37,58,41,80,86,49,68,100,86,50,82,47,70,46,76,77,50,73,45,31,40,47,58,51,46,48,53,48,70,74,47,58,71,84,64,34,68,40,31,34,38,41,27,65,96,77,46,80,34,44,47,69,52,43,56,54,52,64,68,40,94,82,44,92,77,113